Protein AF-A0A350MPB7-F1 (afdb_monomer)

Nearest PDB structures (foldseek):
  4qaf-assembly1_A  TM=4.739E-01  e=7.156E-01  Homo sapiens
  4u1e-assembly1_G  TM=7.314E-01  e=2.164E+00  Saccharomyces cerevisiae S288C
  6o5d-assembly2_B  TM=6.063E-01  e=6.130E+00  Homo sapiens
  8guo-assembly1_B  TM=3.224E-01  e=5.043E+00  Staphylococcus aureus subsp. aureus NCTC 8325

Sequence (59 aa):
MIEFEIIPLALKKTAQRNIQLKWVEQTINSPDQVVEGYEGRQVAQKIYHSSGKKMLLRE

Solvent-accessible surface area (backbone atoms only — not comparable to full-atom values): 3717 Å² total; per-residue (Å²): 130,80,86,79,83,82,52,71,71,54,53,54,54,36,58,76,68,73,50,58,70,68,54,56,52,40,20,74,66,59,40,80,43,74,44,82,45,80,94,76,36,75,34,26,24,31,80,43,83,50,95,95,38,83,44,81,48,77,87

Mean predicted aligned error: 3.98 Å

Secondary structure (DSSP, 8-state):
-------HHHHHHHHHTT--HHHHHHHHHS-SEEEE-GGG-EEEEEEEEETTEEEEEE-

pLDDT: mean 90.7, std 5.99, range [61.09, 96.62]

Radius of gyration: 11.91 Å; Cα contacts (8 Å, |Δi|>4): 68; chains: 1; bounding box: 25×24×28 Å

Structure (mmCIF, N/CA/C/O backbone):
data_AF-A0A350MPB7-F1
#
_entry.id   AF-A0A350MPB7-F1
#
loop_
_atom_site.group_PDB
_atom_site.id
_atom_site.type_symbol
_atom_site.label_atom_id
_atom_site.label_alt_id
_atom_site.label_comp_id
_atom_site.label_asym_id
_atom_site.label_entity_id
_atom_site.label_seq_id
_atom_site.pdbx_PDB_ins_code
_atom_site.Cartn_x
_atom_site.Cartn_y
_atom_site.Cartn_z
_atom_site.occupancy
_atom_site.B_iso_or_equiv
_atom_site.auth_seq_id
_atom_site.auth_comp_id
_atom_site.auth_asym_id
_atom_site.auth_atom_id
_atom_site.pdbx_PDB_model_num
ATOM 1 N N . MET A 1 1 ? -4.684 -9.830 -13.008 1.00 61.09 1 MET A N 1
ATOM 2 C CA . MET A 1 1 ? -4.051 -9.894 -11.678 1.00 61.09 1 MET A CA 1
ATOM 3 C C . MET A 1 1 ? -2.575 -9.684 -11.915 1.00 61.09 1 MET A C 1
ATOM 5 O O . MET A 1 1 ? -2.023 -10.391 -12.749 1.00 61.09 1 MET A O 1
ATOM 9 N N . ILE A 1 2 ? -1.992 -8.654 -11.314 1.00 71.25 2 ILE A N 1
ATOM 10 C CA . ILE A 1 2 ? -0.553 -8.427 -11.377 1.00 71.25 2 ILE A CA 1
ATOM 11 C C . ILE A 1 2 ? 0.059 -9.348 -10.328 1.00 71.25 2 ILE A C 1
ATOM 13 O O . ILE A 1 2 ? -0.273 -9.256 -9.146 1.00 71.25 2 ILE A O 1
ATOM 17 N N . GLU A 1 3 ? 0.902 -10.264 -10.777 1.00 79.25 3 GLU A N 1
ATOM 18 C CA . GLU A 1 3 ? 1.700 -11.107 -9.899 1.00 79.25 3 GLU A CA 1
ATOM 19 C C . GLU A 1 3 ? 2.933 -10.300 -9.475 1.00 79.25 3 GLU A C 1
ATOM 21 O O . GLU A 1 3 ? 3.632 -9.737 -10.319 1.00 79.25 3 GLU A O 1
ATOM 26 N N . PHE A 1 4 ? 3.157 -10.160 -8.168 1.00 83.69 4 PHE A N 1
ATOM 27 C CA . PHE A 1 4 ? 4.277 -9.395 -7.624 1.00 83.69 4 PHE A CA 1
ATOM 28 C C . PHE A 1 4 ? 4.904 -10.133 -6.445 1.00 83.69 4 PHE A C 1
ATOM 30 O O . PHE A 1 4 ? 4.224 -10.810 -5.675 1.00 83.69 4 PHE A O 1
ATOM 37 N N . GLU A 1 5 ? 6.214 -9.970 -6.289 1.00 89.12 5 GLU A N 1
ATOM 38 C CA . GLU A 1 5 ? 6.966 -10.528 -5.172 1.00 89.12 5 GLU A CA 1
ATOM 39 C C . GLU A 1 5 ? 7.280 -9.429 -4.155 1.00 89.12 5 GLU A C 1
ATOM 41 O O . GLU A 1 5 ? 7.745 -8.339 -4.501 1.00 89.12 5 GLU A O 1
ATOM 46 N N . ILE A 1 6 ? 7.031 -9.705 -2.874 1.00 88.50 6 ILE A N 1
ATOM 47 C CA . ILE A 1 6 ? 7.337 -8.761 -1.801 1.00 88.50 6 ILE A CA 1
ATOM 48 C C . ILE A 1 6 ? 8.737 -9.057 -1.274 1.00 88.50 6 ILE A C 1
ATOM 50 O O . ILE A 1 6 ? 8.956 -10.029 -0.554 1.00 88.50 6 ILE A O 1
ATOM 54 N N . ILE A 1 7 ? 9.682 -8.170 -1.582 1.00 94.50 7 ILE A N 1
ATOM 55 C CA . ILE A 1 7 ? 11.057 -8.299 -1.094 1.00 94.50 7 ILE A CA 1
ATOM 56 C C . ILE A 1 7 ? 11.125 -8.230 0.449 1.00 94.50 7 ILE A C 1
ATOM 58 O O . ILE A 1 7 ? 10.318 -7.529 1.077 1.00 94.50 7 ILE A O 1
ATOM 62 N N . PRO A 1 8 ? 12.135 -8.846 1.096 1.00 95.69 8 PRO A N 1
ATOM 63 C CA . PRO A 1 8 ? 12.244 -8.884 2.561 1.00 95.69 8 PRO A CA 1
ATOM 64 C C . PRO A 1 8 ? 12.218 -7.507 3.239 1.00 95.69 8 PRO A C 1
ATOM 66 O O . PRO A 1 8 ? 11.651 -7.337 4.321 1.00 95.69 8 PRO A O 1
ATOM 69 N N . LEU A 1 9 ? 12.803 -6.493 2.592 1.00 95.56 9 LEU A N 1
ATOM 70 C CA . LEU A 1 9 ? 12.796 -5.123 3.105 1.00 95.56 9 LEU A CA 1
ATOM 71 C C . LEU A 1 9 ? 11.381 -4.533 3.157 1.00 95.56 9 LEU A C 1
ATOM 73 O O . LEU A 1 9 ? 11.052 -3.828 4.113 1.00 95.56 9 LEU A O 1
ATOM 77 N N . ALA A 1 10 ? 10.557 -4.810 2.146 1.00 91.38 10 ALA A N 1
ATOM 78 C CA . ALA A 1 10 ? 9.171 -4.371 2.112 1.00 91.38 10 ALA A CA 1
ATOM 79 C C . ALA A 1 10 ? 8.386 -5.078 3.221 1.00 91.38 10 ALA A C 1
ATOM 81 O O . ALA A 1 10 ? 7.847 -4.383 4.075 1.00 91.38 10 ALA A O 1
ATOM 82 N N . LEU A 1 11 ? 8.469 -6.414 3.326 1.00 93.69 11 LEU A N 1
ATOM 83 C CA . LEU A 1 11 ? 7.835 -7.193 4.405 1.00 93.69 11 LEU A CA 1
ATOM 84 C C . LEU A 1 11 ? 8.126 -6.617 5.799 1.00 93.69 11 LEU A C 1
ATOM 86 O O . LEU A 1 11 ? 7.208 -6.398 6.592 1.00 93.69 11 LEU A O 1
ATOM 90 N N . LYS A 1 12 ? 9.398 -6.305 6.081 1.00 95.44 12 LYS A N 1
ATOM 91 C CA . LYS A 1 12 ? 9.813 -5.712 7.360 1.00 95.44 12 LYS A CA 1
ATOM 92 C C . LYS A 1 12 ? 9.128 -4.367 7.624 1.00 95.44 12 LYS A C 1
ATOM 94 O O . LYS A 1 12 ? 8.665 -4.124 8.737 1.00 95.44 12 LYS A O 1
ATOM 99 N N . LYS A 1 13 ? 9.046 -3.492 6.617 1.00 94.00 13 LYS A N 1
ATOM 100 C CA . LYS A 1 13 ? 8.405 -2.170 6.737 1.00 94.00 13 LYS A CA 1
ATOM 101 C C . LYS A 1 13 ? 6.887 -2.277 6.893 1.00 94.00 13 LYS A C 1
ATOM 103 O O . LYS A 1 13 ? 6.310 -1.520 7.672 1.00 94.00 13 LYS A O 1
ATOM 108 N N . THR A 1 14 ? 6.246 -3.200 6.179 1.00 92.00 14 THR A N 1
ATOM 109 C CA . THR A 1 14 ? 4.795 -3.429 6.248 1.00 92.00 14 THR A CA 1
ATOM 110 C C . THR A 1 14 ? 4.402 -3.935 7.638 1.00 92.00 14 THR A C 1
ATOM 112 O O . THR A 1 14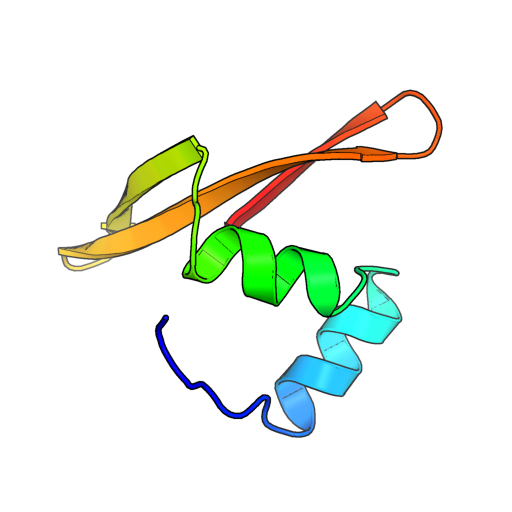 ? 3.481 -3.392 8.250 1.00 92.00 14 THR A O 1
ATOM 115 N N . ALA A 1 15 ? 5.183 -4.865 8.201 1.00 91.31 15 ALA A N 1
ATOM 116 C CA . ALA A 1 15 ? 4.999 -5.367 9.563 1.00 91.31 15 ALA A CA 1
ATOM 117 C C . ALA A 1 15 ? 5.171 -4.272 10.633 1.00 91.31 15 ALA A C 1
ATOM 119 O O . ALA A 1 15 ? 4.333 -4.146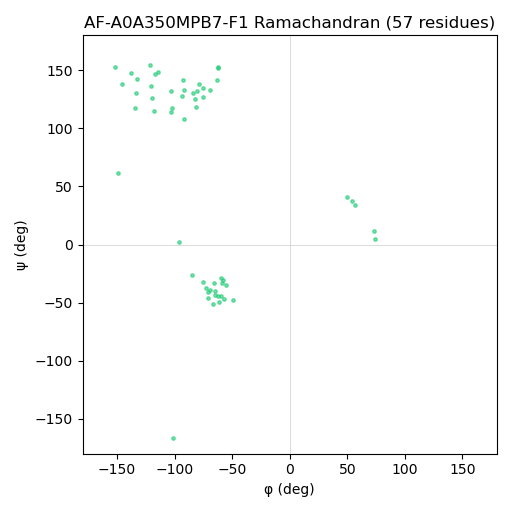 11.522 1.00 91.31 15 ALA A O 1
ATOM 120 N N . GLN A 1 16 ? 6.200 -3.421 10.522 1.00 94.19 16 GLN A N 1
ATOM 121 C CA . GLN A 1 16 ? 6.428 -2.303 11.456 1.00 94.19 16 GLN A CA 1
ATOM 122 C C . GLN A 1 16 ? 5.269 -1.299 11.507 1.00 94.19 16 GLN A C 1
ATOM 124 O O . GLN A 1 16 ? 5.061 -0.643 12.524 1.00 94.19 16 GLN A O 1
ATOM 129 N N . ARG A 1 17 ? 4.523 -1.162 10.408 1.00 89.19 17 ARG A N 1
ATOM 130 C CA . ARG A 1 17 ? 3.376 -0.249 10.289 1.00 89.19 17 ARG A CA 1
ATOM 131 C C . ARG A 1 17 ? 2.040 -0.936 10.559 1.00 89.19 17 ARG A C 1
ATOM 133 O O . ARG A 1 17 ? 1.004 -0.290 10.435 1.00 89.19 17 ARG A O 1
ATOM 140 N N . ASN A 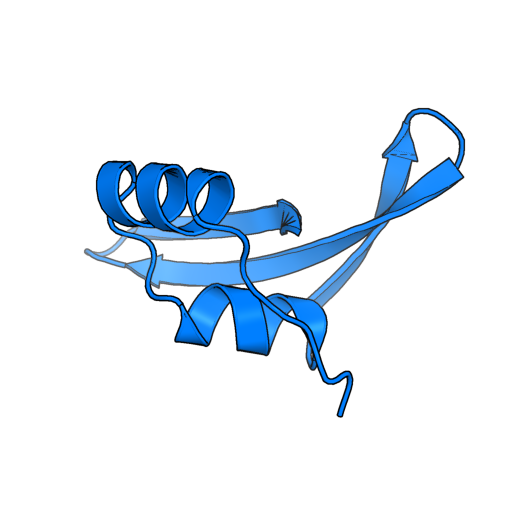1 18 ? 2.069 -2.222 10.910 1.00 89.19 18 ASN A N 1
ATOM 141 C CA . ASN A 1 18 ? 0.891 -3.059 11.102 1.00 89.19 18 ASN A CA 1
ATOM 142 C C . ASN A 1 18 ? -0.054 -3.056 9.881 1.00 89.19 18 ASN A C 1
ATOM 144 O O . ASN A 1 18 ? -1.277 -3.026 10.018 1.00 89.19 18 ASN A O 1
ATOM 148 N N . ILE A 1 19 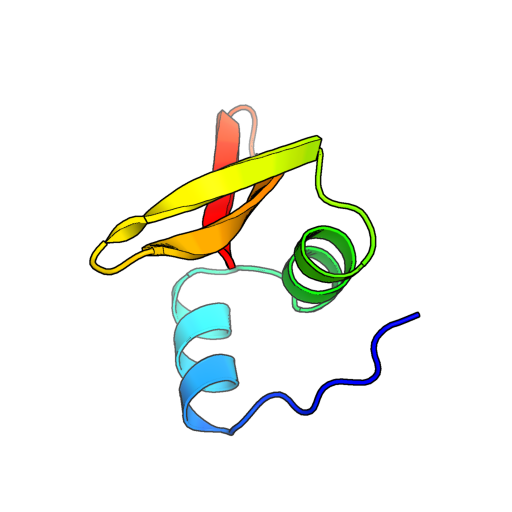? 0.523 -3.038 8.675 1.00 90.38 19 ILE A N 1
ATOM 149 C CA . ILE A 1 19 ? -0.217 -3.114 7.413 1.00 90.38 19 ILE A CA 1
ATOM 150 C C . ILE A 1 19 ? -0.301 -4.589 7.007 1.00 90.38 19 ILE A C 1
ATOM 152 O O . ILE A 1 19 ? 0.693 -5.314 7.032 1.00 90.38 19 ILE A O 1
ATOM 156 N N . GLN A 1 20 ? -1.492 -5.049 6.631 1.00 91.75 20 GLN A N 1
ATOM 157 C CA . GLN A 1 20 ? -1.685 -6.421 6.163 1.00 91.75 20 GLN A CA 1
ATOM 158 C C . GLN A 1 20 ? -1.223 -6.550 4.708 1.00 91.75 20 GLN A C 1
ATOM 160 O O . GLN A 1 20 ? -1.550 -5.701 3.883 1.00 91.75 20 GLN A O 1
ATOM 165 N N . LEU A 1 21 ? -0.528 -7.637 4.354 1.00 91.50 21 LEU A N 1
ATOM 166 C CA . LEU A 1 21 ? -0.062 -7.857 2.971 1.00 91.50 21 LEU A CA 1
ATOM 167 C C . LEU A 1 21 ? -1.215 -7.881 1.961 1.00 91.50 21 LEU A C 1
ATOM 169 O O . LEU A 1 21 ? -1.081 -7.363 0.857 1.00 91.50 21 LEU A O 1
ATOM 173 N N . LYS A 1 22 ? -2.383 -8.377 2.380 1.00 91.44 22 LYS A N 1
ATOM 174 C CA . LYS A 1 22 ? -3.608 -8.354 1.577 1.00 91.44 22 LYS A CA 1
ATOM 175 C C . LYS A 1 22 ? -4.021 -6.936 1.169 1.00 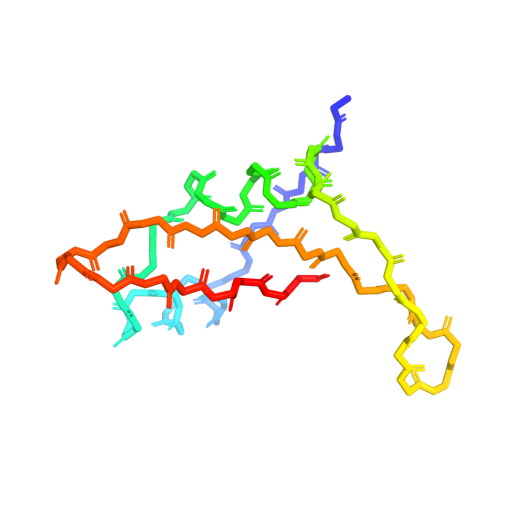91.44 22 LYS A C 1
ATOM 177 O O . LYS A 1 22 ? -4.604 -6.754 0.109 1.00 91.44 22 LYS A O 1
ATOM 182 N N . TRP A 1 23 ? -3.723 -5.924 1.985 1.00 93.50 23 TRP A N 1
ATOM 183 C CA . TRP A 1 23 ? -4.015 -4.531 1.635 1.00 93.50 23 TRP A CA 1
ATOM 184 C C . TRP A 1 23 ? -3.063 -4.021 0.558 1.00 93.50 23 TRP A C 1
ATOM 186 O O . TRP A 1 23 ? -3.485 -3.308 -0.345 1.00 93.50 23 TRP A O 1
ATOM 196 N N . VAL A 1 24 ? -1.790 -4.410 0.602 1.00 92.06 24 VAL A N 1
ATOM 197 C CA . VAL A 1 24 ? -0.834 -4.094 -0.471 1.00 92.06 24 VAL A CA 1
ATOM 198 C C . VAL A 1 24 ? -1.313 -4.725 -1.781 1.00 92.06 24 VAL A C 1
ATOM 200 O O . VAL A 1 24 ? -1.498 -4.029 -2.775 1.00 92.06 24 VAL A O 1
ATOM 203 N N . GLU A 1 25 ? -1.658 -6.013 -1.745 1.00 92.69 25 GLU A N 1
ATOM 204 C CA . GLU A 1 25 ? -2.195 -6.747 -2.895 1.00 92.69 25 GLU A CA 1
ATOM 205 C C . GLU A 1 25 ? -3.460 -6.110 -3.477 1.00 92.69 25 GLU A C 1
ATOM 207 O O . GLU A 1 25 ? -3.559 -5.918 -4.688 1.00 92.69 25 GLU A O 1
ATOM 212 N N . GLN A 1 26 ? -4.419 -5.747 -2.625 1.00 93.44 26 GLN A N 1
ATOM 213 C CA . GLN A 1 26 ? -5.654 -5.088 -3.044 1.00 93.44 26 GLN A CA 1
ATOM 214 C C . GLN A 1 26 ? -5.413 -3.689 -3.609 1.00 93.44 26 GLN A C 1
ATOM 216 O O . GLN A 1 26 ? -6.148 -3.273 -4.501 1.00 93.44 26 GLN A O 1
ATOM 221 N N . THR A 1 27 ? -4.414 -2.966 -3.101 1.00 94.44 27 THR A N 1
ATOM 222 C CA . THR A 1 27 ? -4.063 -1.624 -3.587 1.00 94.44 27 THR A CA 1
ATOM 223 C C . THR A 1 27 ? -3.437 -1.703 -4.972 1.00 94.44 27 THR A C 1
ATOM 225 O O . THR A 1 27 ? -3.808 -0.922 -5.836 1.00 94.44 27 THR A O 1
ATOM 228 N N . ILE A 1 28 ? -2.567 -2.686 -5.214 1.00 91.75 28 ILE A N 1
ATOM 229 C CA . ILE A 1 28 ? -1.934 -2.895 -6.523 1.00 91.75 28 ILE A CA 1
ATOM 230 C C . ILE A 1 28 ? -2.943 -3.422 -7.554 1.00 91.75 28 ILE A C 1
ATOM 232 O O . ILE A 1 28 ? -3.003 -2.932 -8.678 1.00 91.75 28 ILE A O 1
ATOM 236 N N . ASN A 1 29 ? -3.758 -4.416 -7.187 1.00 92.88 29 ASN A N 1
ATOM 237 C CA . ASN A 1 29 ? -4.657 -5.086 -8.133 1.00 92.88 29 ASN A CA 1
ATOM 238 C C . ASN A 1 29 ? -5.997 -4.376 -8.345 1.00 92.88 29 ASN A C 1
ATOM 240 O O . ASN A 1 29 ? -6.662 -4.596 -9.358 1.00 92.88 29 ASN A O 1
ATOM 244 N N . SER A 1 30 ? -6.467 -3.604 -7.368 1.00 93.75 30 SER A N 1
ATOM 245 C CA . SER A 1 30 ? -7.781 -2.956 -7.411 1.00 93.75 30 SER A CA 1
ATOM 246 C C . SER A 1 30 ? -7.759 -1.636 -6.634 1.00 93.75 30 SER A C 1
ATOM 248 O O . SER A 1 30 ? -8.468 -1.518 -5.626 1.00 93.75 30 SER A O 1
ATOM 250 N N . PRO A 1 31 ? -6.928 -0.665 -7.055 1.00 94.94 31 PRO A N 1
ATOM 251 C CA . PRO A 1 31 ? -6.862 0.639 -6.410 1.00 94.94 31 PRO A CA 1
ATOM 252 C C . PRO A 1 31 ? -8.198 1.375 -6.504 1.00 94.94 31 PRO A C 1
ATOM 254 O O . PRO A 1 31 ? -8.944 1.207 -7.467 1.00 94.94 31 PRO A O 1
ATOM 257 N N . ASP A 1 32 ? -8.469 2.234 -5.525 1.00 96.25 32 ASP A N 1
ATOM 258 C CA . ASP A 1 32 ? -9.599 3.165 -5.601 1.00 96.25 32 ASP A CA 1
ATOM 259 C C . ASP A 1 32 ? -9.273 4.321 -6.557 1.00 96.25 32 ASP A C 1
ATOM 261 O O . ASP A 1 32 ? -10.153 4.856 -7.227 1.00 96.25 32 ASP A O 1
ATOM 265 N N . GLN A 1 33 ? -7.994 4.704 -6.622 1.00 96.06 33 GLN A N 1
ATOM 266 C CA . GLN A 1 33 ? -7.485 5.699 -7.559 1.00 96.06 33 GLN A CA 1
ATOM 267 C C . GLN A 1 33 ? -6.014 5.451 -7.897 1.00 96.06 33 GLN A C 1
ATOM 269 O O . GLN A 1 33 ? -5.251 4.936 -7.078 1.00 96.06 33 GLN A O 1
ATOM 274 N N . VAL A 1 34 ? -5.602 5.881 -9.085 1.00 95.62 34 VAL A N 1
ATOM 275 C CA . VAL A 1 34 ? -4.197 5.934 -9.502 1.00 95.62 34 VAL A CA 1
ATOM 276 C C . VAL A 1 34 ? -3.871 7.390 -9.803 1.00 95.62 34 VAL A C 1
ATOM 278 O O . VAL A 1 34 ? -4.588 8.034 -10.565 1.00 95.62 34 VAL A O 1
ATOM 281 N N . VAL A 1 35 ? -2.824 7.922 -9.176 1.00 94.94 35 VAL A N 1
ATOM 282 C CA . VAL A 1 35 ? -2.410 9.324 -9.345 1.00 94.94 35 VAL A CA 1
ATOM 283 C C . VAL A 1 35 ? -0.984 9.409 -9.859 1.00 94.94 35 VAL A C 1
ATOM 285 O O . VAL A 1 35 ? -0.173 8.519 -9.608 1.00 94.94 35 VAL A O 1
ATOM 288 N N . GLU A 1 36 ? -0.664 10.504 -10.537 1.00 95.19 36 GLU A N 1
ATOM 289 C CA . GLU A 1 36 ? 0.709 10.804 -10.925 1.00 95.19 36 GLU A CA 1
ATOM 290 C C . GLU A 1 36 ? 1.507 11.290 -9.704 1.00 95.19 36 GLU A C 1
ATOM 292 O O . GLU A 1 36 ? 1.091 12.168 -8.945 1.00 95.19 36 GLU A O 1
ATOM 297 N N . GLY A 1 37 ? 2.637 10.640 -9.472 1.00 89.94 37 GLY A N 1
ATOM 298 C CA . GLY A 1 37 ? 3.624 10.948 -8.456 1.00 89.94 37 GLY A CA 1
ATOM 299 C C . GLY A 1 37 ? 4.827 11.680 -9.043 1.00 89.94 37 GLY A C 1
ATOM 300 O O . GLY A 1 37 ? 4.812 12.177 -10.167 1.00 89.94 37 GLY A O 1
ATOM 301 N N . TYR A 1 38 ? 5.900 11.748 -8.259 1.00 91.06 38 TYR A N 1
ATOM 302 C CA . TYR A 1 38 ? 7.136 12.396 -8.689 1.00 91.06 38 TYR A CA 1
ATOM 303 C C . TYR A 1 38 ? 7.752 11.667 -9.896 1.00 91.06 38 TYR A C 1
ATOM 305 O O . TYR A 1 38 ? 7.717 10.436 -9.952 1.00 91.06 38 TYR A O 1
ATOM 313 N N . GLU A 1 39 ? 8.309 12.428 -10.843 1.00 91.19 39 GLU A N 1
ATOM 314 C CA . GLU A 1 39 ? 8.932 11.906 -12.074 1.00 91.19 39 GLU A CA 1
ATOM 315 C C . GLU A 1 39 ?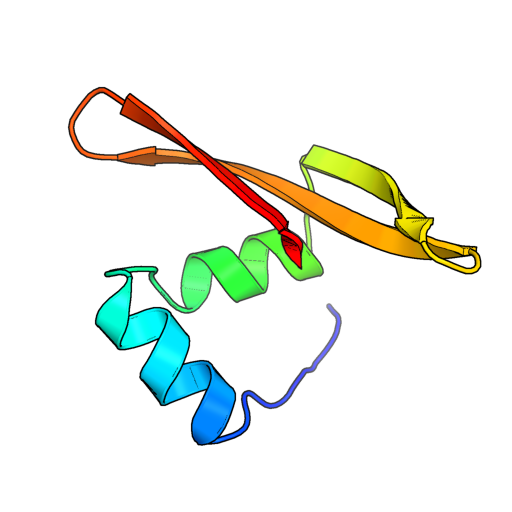 8.002 11.025 -12.933 1.00 91.19 39 GLU A C 1
ATOM 317 O O . GLU A 1 39 ? 8.445 10.062 -13.555 1.00 91.19 39 GLU A O 1
ATOM 322 N N . GLY A 1 40 ? 6.699 11.328 -12.960 1.00 89.88 40 GLY A N 1
ATOM 323 C CA . GLY A 1 40 ? 5.732 10.625 -13.813 1.00 89.88 40 GLY A CA 1
ATOM 324 C C . GLY A 1 40 ? 5.384 9.210 -13.340 1.00 89.88 40 GLY A C 1
ATOM 325 O O . GLY A 1 40 ? 4.764 8.439 -14.073 1.00 89.88 40 GLY A O 1
ATOM 326 N N . ARG A 1 41 ? 5.775 8.831 -12.115 1.00 91.12 41 ARG A N 1
ATOM 327 C CA . ARG A 1 41 ? 5.423 7.523 -11.545 1.00 91.12 41 ARG A CA 1
ATOM 328 C C . ARG A 1 41 ? 3.936 7.452 -11.248 1.00 91.12 41 ARG A C 1
ATOM 330 O O . ARG A 1 41 ? 3.404 8.335 -10.592 1.00 91.12 41 ARG A O 1
ATOM 337 N N . GLN A 1 42 ? 3.277 6.374 -11.641 1.00 93.00 42 GLN A N 1
ATOM 338 C CA . GLN A 1 42 ? 1.907 6.120 -11.205 1.00 93.00 42 GLN A CA 1
ATOM 339 C C . GLN A 1 42 ? 1.912 5.527 -9.797 1.00 93.00 42 GLN A C 1
ATOM 341 O O . GLN A 1 42 ? 2.679 4.611 -9.515 1.00 93.00 42 GLN A O 1
ATOM 346 N N . VAL A 1 43 ? 1.071 6.073 -8.921 1.00 94.00 43 VAL A N 1
ATOM 347 C CA . VAL A 1 43 ? 0.914 5.630 -7.532 1.00 94.00 43 VAL A CA 1
ATOM 348 C C . VAL A 1 43 ? -0.516 5.152 -7.338 1.00 94.00 43 VAL A C 1
ATOM 350 O O . VAL A 1 43 ? -1.460 5.948 -7.408 1.00 94.00 43 VAL A O 1
ATOM 353 N N . ALA A 1 44 ? -0.667 3.861 -7.073 1.00 95.19 44 ALA A N 1
ATOM 354 C CA . ALA A 1 44 ? -1.926 3.223 -6.741 1.00 95.19 44 ALA A CA 1
ATOM 355 C C . ALA A 1 44 ? -2.307 3.566 -5.299 1.00 95.19 44 ALA A C 1
ATOM 357 O O . ALA A 1 44 ? -1.480 3.531 -4.389 1.00 95.19 44 ALA A O 1
ATOM 358 N N . GLN A 1 45 ? -3.564 3.936 -5.068 1.00 95.88 45 GLN A N 1
ATOM 359 C CA . GLN A 1 45 ? -4.031 4.316 -3.742 1.00 95.88 45 GLN A CA 1
ATOM 360 C C . GLN A 1 45 ? -5.340 3.635 -3.386 1.00 95.88 45 GLN A C 1
ATOM 362 O O . GLN A 1 45 ? -6.228 3.476 -4.22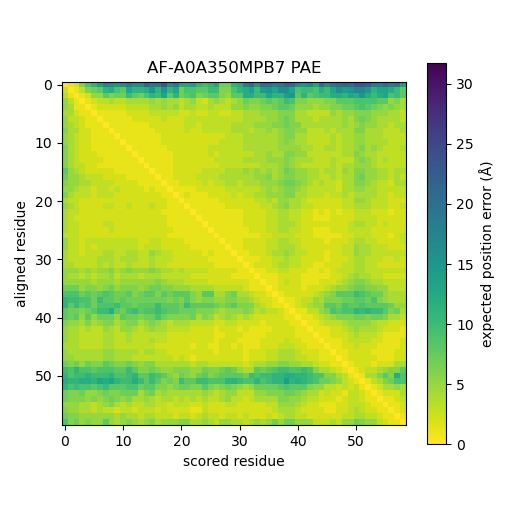6 1.00 95.88 45 GLN A O 1
ATOM 367 N N . LYS A 1 46 ? -5.461 3.265 -2.110 1.00 96.62 46 LYS A N 1
ATOM 368 C CA . LYS A 1 46 ? -6.658 2.625 -1.570 1.00 96.62 46 LYS A CA 1
ATOM 369 C C . LYS A 1 46 ? -6.918 3.036 -0.128 1.00 96.62 46 LYS A C 1
ATOM 371 O O . LYS A 1 46 ? -5.984 3.146 0.673 1.00 96.62 46 LYS A O 1
ATOM 376 N N . ILE A 1 47 ? -8.183 3.285 0.197 1.00 94.31 47 ILE A N 1
ATOM 377 C CA . ILE A 1 47 ? -8.613 3.684 1.536 1.00 94.31 47 ILE A CA 1
ATOM 378 C C . ILE A 1 47 ? -9.032 2.445 2.325 1.00 94.31 47 ILE A C 1
ATOM 380 O O . ILE A 1 47 ? -9.893 1.674 1.912 1.00 94.31 47 ILE A O 1
ATOM 384 N N . TYR A 1 48 ? -8.466 2.298 3.518 1.00 92.19 48 TYR A N 1
ATOM 385 C CA . TYR A 1 48 ? -8.811 1.252 4.469 1.00 92.19 48 TYR A CA 1
ATOM 386 C C . TYR A 1 48 ? -9.389 1.850 5.746 1.00 92.19 48 TYR A C 1
ATOM 388 O O . TYR A 1 48 ? -8.995 2.928 6.191 1.00 92.19 48 TYR A O 1
ATOM 396 N N . HIS A 1 49 ? -10.318 1.126 6.361 1.00 88.50 49 HIS A N 1
ATOM 397 C CA . HIS A 1 49 ? -10.881 1.472 7.659 1.00 88.50 49 HIS A CA 1
ATOM 398 C C . HIS A 1 49 ? -10.250 0.577 8.724 1.00 88.50 49 HIS A C 1
ATOM 400 O O . HIS A 1 49 ? -10.460 -0.633 8.723 1.00 88.50 49 HIS A O 1
ATOM 406 N N . SER A 1 50 ? -9.474 1.172 9.629 1.00 82.69 50 SER A N 1
ATOM 407 C CA . SER A 1 50 ? -8.781 0.464 10.708 1.00 82.69 50 SER A CA 1
ATOM 408 C C . SER A 1 50 ? -8.969 1.196 12.023 1.00 82.69 50 SER A C 1
ATOM 410 O O . SER A 1 50 ? -8.740 2.403 12.090 1.00 82.69 50 SER A O 1
ATOM 412 N N . SER A 1 5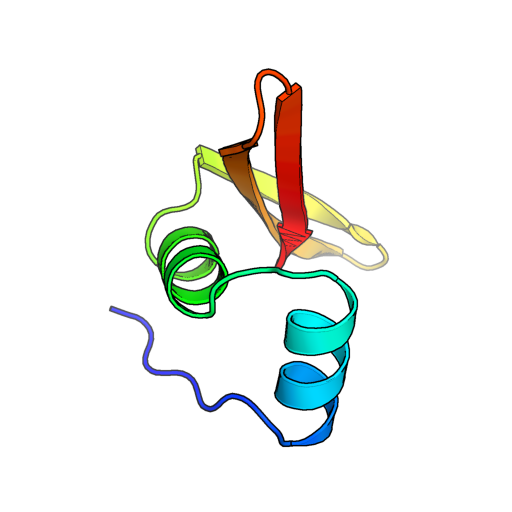1 ? -9.376 0.485 13.075 1.00 79.94 51 SER A N 1
ATOM 413 C CA . SER A 1 51 ? -9.492 1.039 14.436 1.00 79.94 51 SER A CA 1
ATOM 414 C C . SER A 1 51 ? -10.273 2.364 14.504 1.00 79.94 51 SER A C 1
ATOM 416 O O . SER A 1 51 ? -9.865 3.309 15.177 1.00 79.94 51 SER A O 1
ATOM 418 N N . GLY A 1 52 ? -11.369 2.462 13.742 1.00 85.19 52 GLY A N 1
ATOM 419 C CA . GLY A 1 52 ? -12.214 3.661 13.672 1.00 85.19 52 GLY A CA 1
ATOM 420 C C . GLY A 1 52 ? -11.623 4.840 12.886 1.00 85.19 52 GLY A C 1
ATOM 421 O O . GLY A 1 52 ? -12.235 5.903 12.842 1.00 85.19 52 GLY A O 1
ATOM 422 N N . LYS A 1 53 ? -10.460 4.676 12.246 1.00 87.69 53 LYS A N 1
ATOM 423 C CA . LYS A 1 53 ? -9.806 5.695 11.415 1.00 87.69 53 LYS A CA 1
ATOM 424 C C . LYS A 1 53 ? -9.759 5.261 9.953 1.00 87.69 53 LYS A C 1
ATOM 426 O O . LYS A 1 53 ? -9.644 4.077 9.640 1.00 87.69 53 LYS A O 1
ATOM 431 N N . LYS A 1 54 ? -9.821 6.243 9.052 1.00 90.19 54 LYS A N 1
ATOM 432 C CA . LYS A 1 54 ? -9.515 6.049 7.631 1.00 90.19 54 LYS A CA 1
ATOM 433 C C . LYS A 1 54 ? -8.006 6.153 7.431 1.00 90.19 54 LYS A C 1
ATOM 435 O O . LYS A 1 54 ? -7.385 7.101 7.904 1.00 90.19 54 LYS A O 1
ATOM 440 N N . MET A 1 55 ? -7.435 5.182 6.736 1.00 90.25 55 MET A N 1
ATOM 441 C CA . MET A 1 55 ? -6.025 5.118 6.372 1.00 90.25 55 MET A CA 1
ATOM 442 C C . MET A 1 55 ? -5.911 5.074 4.853 1.00 90.25 55 MET A C 1
ATOM 444 O O . MET A 1 55 ? -6.657 4.345 4.208 1.00 90.25 55 MET A O 1
ATOM 448 N N . LEU A 1 56 ? -4.978 5.835 4.286 1.00 90.56 56 LEU A N 1
ATOM 449 C CA . LEU A 1 56 ? -4.669 5.803 2.858 1.00 90.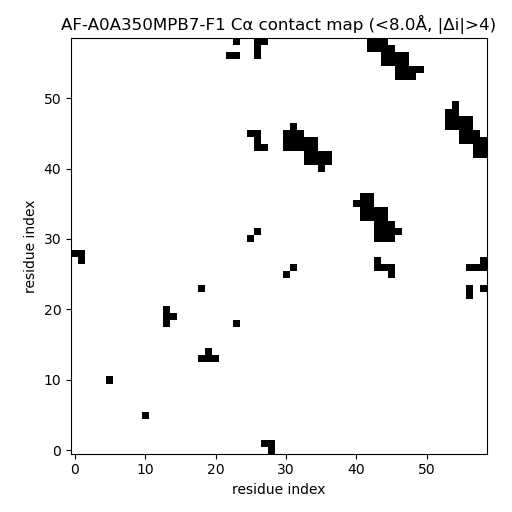56 56 LEU A CA 1
ATOM 450 C C . LEU A 1 56 ? -3.383 5.003 2.651 1.00 90.56 56 LEU A C 1
ATOM 452 O O . LEU A 1 56 ? -2.330 5.407 3.147 1.00 90.56 56 LEU A O 1
ATOM 456 N N . LEU A 1 57 ? -3.469 3.890 1.925 1.00 91.88 57 LEU A N 1
ATOM 457 C CA . LEU A 1 57 ? -2.300 3.145 1.460 1.00 91.88 57 LEU A CA 1
ATOM 458 C C . LEU A 1 57 ? -1.919 3.625 0.057 1.00 91.88 57 LEU A C 1
ATOM 460 O O . LEU A 1 57 ? -2.802 3.941 -0.741 1.00 91.88 57 LEU A O 1
ATOM 464 N N . ARG A 1 58 ? -0.614 3.728 -0.210 1.00 91.56 58 ARG A N 1
ATOM 465 C CA . ARG A 1 58 ? -0.042 4.237 -1.463 1.00 91.56 58 ARG A CA 1
ATOM 466 C C . ARG A 1 58 ? 1.068 3.281 -1.892 1.00 91.56 58 ARG A C 1
ATOM 468 O O . ARG A 1 58 ? 2.040 3.164 -1.148 1.00 91.56 58 ARG A O 1
ATOM 475 N N . GLU A 1 59 ? 0.911 2.637 -3.043 1.00 86.56 59 GLU A N 1
ATOM 476 C CA . GLU A 1 59 ? 1.842 1.643 -3.605 1.00 86.56 59 GLU A CA 1
ATOM 477 C C . GLU A 1 59 ? 2.236 1.988 -5.045 1.00 86.56 59 GLU A C 1
ATOM 479 O O . GLU A 1 59 ? 1.414 2.616 -5.754 1.00 86.56 59 GLU A O 1
#

Foldseek 3Di:
DDDDDQDPVNVVVCVVVVHDVVVVVCQVPPAPDWDQDPPRDIWGWHWDQDPNDIDIDID